Protein AF-A0A930RE74-F1 (afdb_monomer_lite)

Secondary structure (DSSP, 8-state):
-----------HHHHHHHHHHHHHTT-S-HHHHHHHHHHHHHHTTSS-TTSSHHHHHHHHHHHHHHHHHHHHHHHHHHHHHHHHHHHHHHHHHHHHHHH-

Organism: Streptococcus intermedius (NCBI:txid1338)

Sequence (100 aa):
MTKEIKIRNIPDDMFEQLRDISKKYNYPSFNEFMLSQVQNIVMNDGLNLYNNQFAETLSVIKEQQSQILELMLKNEISLSALNIKQDIVNDLTTNWLHFM

Foldseek 3Di:
DDDDDDDPPQPPVNVVVLVVVCVVVPPPDSVVSVVVVVVVCVQQVHPDPCRGPVVVVVVVVVVVVVVVVVVVVVVVVVVVVVVVVVVVVVVVVVVVVVVD

pLDDT: mean 87.96, std 10.66, range [51.0, 97.19]

Structure (mmCIF, N/CA/C/O backbone):
data_AF-A0A930RE74-F1
#
_entry.id   AF-A0A930RE74-F1
#
loop_
_atom_site.group_PDB
_atom_site.id
_atom_site.type_symbol
_atom_site.label_atom_id
_atom_site.label_alt_id
_atom_site.label_comp_id
_atom_site.label_asym_id
_atom_site.label_entity_id
_atom_site.label_seq_id
_atom_site.pdbx_PDB_ins_code
_atom_site.Cartn_x
_atom_site.Cartn_y
_atom_site.Cartn_z
_atom_site.occupancy
_atom_site.B_iso_or_equiv
_atom_site.auth_seq_id
_atom_site.auth_comp_id
_atom_site.auth_asym_id
_atom_site.auth_atom_id
_atom_site.pdbx_PDB_model_num
ATOM 1 N N . MET A 1 1 ? -27.200 12.879 7.768 1.00 61.94 1 MET A N 1
ATOM 2 C CA . MET A 1 1 ? -27.691 11.762 8.604 1.00 61.94 1 MET A CA 1
ATOM 3 C C . MET A 1 1 ? -26.491 11.001 9.124 1.00 61.94 1 MET A C 1
ATOM 5 O O . MET A 1 1 ? -25.668 10.594 8.314 1.00 61.94 1 MET A O 1
ATOM 9 N N . THR A 1 2 ? -26.388 10.828 10.436 1.00 81.62 2 THR A N 1
ATOM 10 C CA . THR A 1 2 ? -25.375 9.959 11.047 1.00 81.62 2 THR A CA 1
ATOM 11 C C . THR A 1 2 ? -25.853 8.512 10.941 1.00 81.62 2 THR A C 1
ATOM 13 O O . THR A 1 2 ? -27.035 8.245 11.155 1.00 81.62 2 THR A O 1
ATOM 16 N N . LYS A 1 3 ? -24.966 7.591 10.553 1.00 89.06 3 LYS A N 1
ATOM 17 C CA . LYS A 1 3 ? -25.240 6.148 10.524 1.00 89.06 3 LYS A CA 1
ATOM 18 C C . LYS A 1 3 ? -24.385 5.478 11.592 1.00 89.06 3 LYS A C 1
ATOM 20 O O . LYS A 1 3 ? -23.211 5.808 11.715 1.00 89.06 3 LYS A O 1
ATOM 25 N N . GLU A 1 4 ? -24.968 4.544 12.330 1.00 91.94 4 GLU A N 1
ATOM 26 C CA . GLU A 1 4 ? -24.296 3.828 13.414 1.00 91.94 4 GLU A CA 1
ATOM 27 C C . GLU A 1 4 ? -24.249 2.331 13.117 1.00 91.94 4 GLU A C 1
ATOM 29 O O . GLU A 1 4 ? -25.202 1.756 12.588 1.00 91.94 4 GLU A O 1
ATOM 34 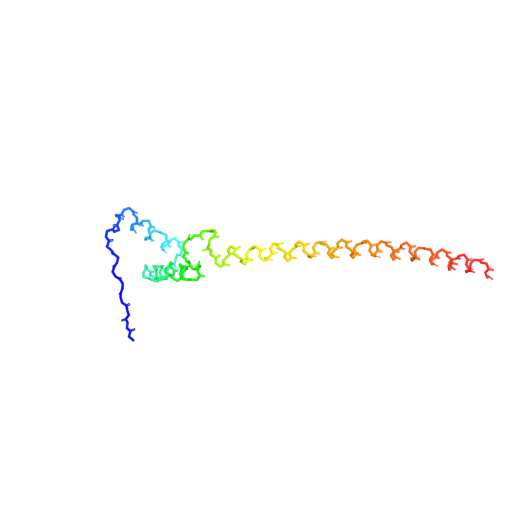N N . ILE A 1 5 ? -23.132 1.697 13.474 1.00 88.62 5 ILE A N 1
ATOM 35 C CA . ILE A 1 5 ? -22.929 0.254 13.350 1.00 88.62 5 ILE A CA 1
ATOM 36 C C . ILE A 1 5 ? -22.520 -0.273 14.722 1.00 88.62 5 ILE A C 1
ATOM 38 O O . ILE A 1 5 ? -21.547 0.193 15.310 1.00 88.62 5 ILE A O 1
ATOM 42 N N . LYS A 1 6 ? -23.256 -1.267 15.230 1.00 92.69 6 LYS A N 1
ATOM 43 C CA . LYS A 1 6 ? -22.923 -1.963 16.477 1.00 92.69 6 LYS A CA 1
ATOM 44 C C . LYS A 1 6 ? -22.369 -3.346 16.162 1.00 92.69 6 LYS A C 1
ATOM 46 O O . LYS A 1 6 ? -23.106 -4.207 15.688 1.00 92.69 6 LYS A O 1
ATOM 51 N N . ILE A 1 7 ? -21.102 -3.569 16.493 1.00 90.75 7 ILE A N 1
ATOM 52 C CA . ILE A 1 7 ? -20.452 -4.880 16.400 1.00 90.75 7 ILE A CA 1
ATOM 53 C C . ILE A 1 7 ? -20.582 -5.568 17.766 1.00 90.75 7 ILE A C 1
ATOM 55 O O . ILE A 1 7 ? -20.334 -4.952 18.802 1.00 90.75 7 ILE A O 1
ATOM 59 N N . ARG A 1 8 ? -21.045 -6.822 17.786 1.00 94.19 8 ARG A N 1
ATOM 60 C CA . ARG A 1 8 ? -21.241 -7.625 19.008 1.00 94.19 8 ARG A CA 1
ATOM 61 C C . ARG A 1 8 ? -20.350 -8.861 18.963 1.00 94.19 8 ARG A C 1
ATOM 63 O O . ARG A 1 8 ? -19.917 -9.250 17.884 1.00 94.19 8 ARG A O 1
ATOM 70 N N . ASN A 1 9 ? -20.146 -9.487 20.121 1.00 95.12 9 ASN A N 1
ATOM 71 C CA . ASN A 1 9 ? -19.351 -10.711 20.272 1.00 95.12 9 ASN A CA 1
ATOM 72 C C . ASN A 1 9 ? -17.887 -10.539 19.831 1.00 95.12 9 ASN A C 1
ATOM 74 O O . ASN A 1 9 ? -17.301 -11.448 19.257 1.00 95.12 9 ASN A O 1
ATOM 78 N N . ILE A 1 10 ? -17.316 -9.359 20.078 1.00 93.25 10 ILE A N 1
ATOM 79 C CA . ILE A 1 10 ? -15.880 -9.113 19.934 1.00 93.25 10 ILE A CA 1
ATOM 80 C C . ILE A 1 10 ? -15.207 -9.769 21.146 1.00 93.25 10 ILE A C 1
ATOM 82 O O . ILE A 1 10 ? -15.561 -9.391 22.263 1.00 93.25 10 ILE A O 1
ATOM 86 N N . PRO A 1 11 ? -14.292 -10.735 20.963 1.00 97.19 11 PRO A N 1
ATOM 87 C CA . PRO A 1 11 ? -13.491 -11.259 22.065 1.00 97.19 11 PRO A CA 1
ATOM 88 C C . PRO A 1 11 ? -12.687 -10.143 22.745 1.00 97.19 11 PRO A C 1
ATOM 90 O O . PRO A 1 11 ? -12.185 -9.245 22.066 1.00 97.19 11 PRO A O 1
ATOM 93 N N . ASP A 1 12 ? -12.569 -10.185 24.073 1.00 94.94 12 ASP A N 1
ATOM 94 C CA . ASP A 1 12 ? -11.919 -9.117 24.848 1.00 94.94 12 ASP A CA 1
ATOM 95 C C . ASP A 1 12 ? -10.455 -8.915 24.428 1.00 94.94 12 ASP A C 1
ATOM 97 O O . ASP A 1 12 ? -9.994 -7.786 24.258 1.00 94.94 12 ASP A O 1
ATOM 101 N N . ASP A 1 13 ? -9.740 -10.009 24.167 1.00 96.81 13 ASP A N 1
ATOM 102 C CA . ASP A 1 13 ? -8.364 -9.994 23.671 1.00 96.81 13 ASP A CA 1
ATOM 103 C C . ASP A 1 13 ? -8.252 -9.311 22.301 1.00 96.81 13 ASP A C 1
ATOM 105 O O . ASP A 1 13 ? -7.319 -8.542 22.062 1.00 96.81 13 ASP A O 1
ATOM 109 N N . MET A 1 14 ? -9.222 -9.538 21.413 1.00 96.12 14 MET A N 1
ATOM 110 C CA . MET A 1 14 ? -9.280 -8.873 20.113 1.00 96.12 14 MET A CA 1
ATOM 111 C C . MET A 1 14 ? -9.567 -7.374 20.266 1.00 96.12 14 MET A C 1
ATOM 113 O O . MET A 1 14 ? -8.980 -6.559 19.553 1.00 96.12 14 MET A O 1
ATOM 117 N N . PHE A 1 15 ? -10.451 -6.989 21.190 1.00 95.44 15 PHE A N 1
ATOM 118 C CA . PHE A 1 15 ? -10.760 -5.581 21.438 1.00 95.44 15 PHE A CA 1
ATOM 119 C C . PHE A 1 15 ? -9.540 -4.806 21.952 1.00 95.44 15 PHE A C 1
ATOM 121 O O . PHE A 1 15 ? -9.249 -3.714 21.450 1.00 95.44 15 PHE A O 1
ATOM 128 N N . GLU A 1 16 ? -8.803 -5.379 22.905 1.00 96.31 16 GLU A N 1
ATOM 129 C CA . GLU A 1 16 ? -7.582 -4.766 23.434 1.00 96.31 16 GLU A CA 1
ATOM 130 C C . GLU A 1 16 ? -6.497 -4.658 22.358 1.00 96.31 16 GLU A C 1
ATOM 132 O O . GLU A 1 16 ? -5.918 -3.585 22.180 1.00 96.31 16 GLU A O 1
ATOM 137 N N . GLN A 1 17 ? -6.305 -5.699 21.539 1.00 95.88 17 GLN A N 1
ATOM 138 C CA . GLN A 1 17 ? -5.384 -5.632 20.398 1.00 95.88 17 GLN A CA 1
ATOM 139 C C . GLN A 1 17 ? -5.749 -4.504 19.424 1.00 95.88 17 GLN A C 1
ATOM 141 O O . GLN A 1 17 ? -4.878 -3.736 19.012 1.00 95.88 17 GLN A O 1
ATOM 146 N N . LEU A 1 18 ? -7.031 -4.348 19.079 1.00 94.81 18 LEU A N 1
ATOM 147 C CA . LEU A 1 18 ? -7.487 -3.251 18.219 1.00 94.81 18 LEU A CA 1
ATOM 148 C C . LEU A 1 18 ? -7.174 -1.882 18.845 1.00 94.81 18 LEU A C 1
ATOM 150 O O . LEU A 1 18 ? -6.741 -0.963 18.143 1.00 94.81 18 LEU A O 1
ATOM 154 N N . ARG A 1 19 ? -7.364 -1.729 20.162 1.00 95.12 19 ARG A N 1
ATOM 155 C CA . ARG A 1 19 ? -7.028 -0.487 20.875 1.00 95.12 19 ARG A CA 1
ATOM 156 C C . ARG A 1 19 ? -5.533 -0.205 20.888 1.00 95.12 19 ARG A C 1
ATOM 158 O O . ARG A 1 19 ? -5.137 0.944 20.682 1.00 95.12 19 ARG A O 1
ATOM 165 N N . ASP A 1 20 ? -4.712 -1.219 21.112 1.00 96.31 20 ASP A N 1
ATOM 166 C CA . ASP A 1 20 ? -3.260 -1.068 21.138 1.00 96.31 20 ASP A CA 1
ATOM 167 C C . ASP A 1 20 ? -2.711 -0.700 19.763 1.00 96.31 20 ASP A C 1
ATOM 169 O O . ASP A 1 20 ? -1.871 0.194 19.652 1.00 96.31 20 ASP A O 1
ATOM 173 N N . ILE A 1 21 ? -3.250 -1.298 18.699 1.00 93.94 21 ILE A N 1
ATOM 174 C CA . ILE A 1 21 ? -2.931 -0.926 17.317 1.00 93.94 21 ILE A CA 1
ATOM 175 C C . ILE A 1 21 ? -3.325 0.533 17.051 1.00 93.94 21 ILE A C 1
ATOM 177 O O . ILE A 1 21 ? -2.508 1.303 16.544 1.00 93.94 21 ILE A O 1
ATOM 181 N N . SER A 1 22 ? -4.537 0.945 17.437 1.00 96.31 22 SER A N 1
ATOM 182 C CA . SER A 1 22 ? -5.001 2.331 17.277 1.00 96.31 22 SER A CA 1
ATOM 183 C C . SER A 1 22 ? -4.043 3.342 17.922 1.00 96.31 22 SER A C 1
ATOM 185 O O . SER A 1 22 ? -3.668 4.326 17.278 1.00 96.31 22 SER A O 1
ATOM 187 N N . LYS A 1 23 ? -3.578 3.067 19.149 1.00 95.19 23 LYS A N 1
ATOM 188 C CA . LYS A 1 23 ? -2.581 3.899 19.846 1.00 95.19 23 LYS A CA 1
ATOM 189 C C . LYS A 1 23 ? -1.213 3.850 19.171 1.00 95.19 23 LYS A C 1
ATOM 191 O O . LYS A 1 23 ? -0.590 4.891 18.991 1.00 95.19 23 LYS A O 1
ATOM 196 N N . LYS A 1 24 ? -0.748 2.660 18.777 1.00 95.50 24 LYS A N 1
ATOM 197 C CA . LYS A 1 24 ? 0.558 2.452 18.130 1.00 95.50 24 LYS A CA 1
ATOM 198 C C . LYS A 1 24 ? 0.705 3.279 16.854 1.00 95.50 24 LYS A C 1
ATOM 200 O O . LYS A 1 24 ? 1.773 3.828 16.607 1.00 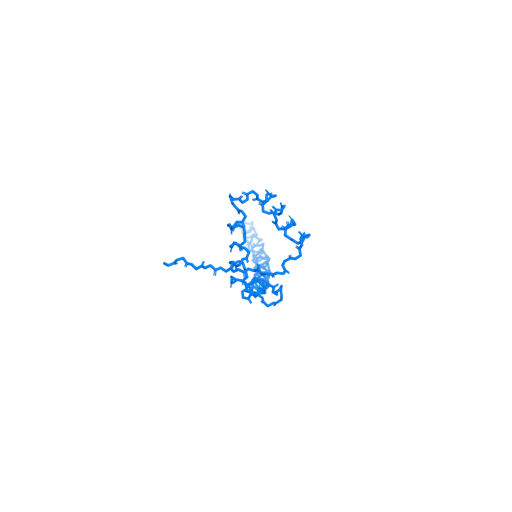95.50 24 LYS A O 1
ATOM 205 N N . TYR A 1 25 ? -0.360 3.373 16.060 1.00 93.38 25 TYR A N 1
ATOM 206 C CA . TYR A 1 25 ? -0.396 4.184 14.839 1.00 93.38 25 TYR A CA 1
ATOM 207 C C . TYR A 1 25 ? -0.893 5.618 15.070 1.00 93.38 25 TYR A C 1
ATOM 209 O O . TYR A 1 25 ? -1.110 6.352 14.110 1.00 93.38 25 TYR A O 1
ATOM 217 N N . ASN A 1 26 ? -1.038 6.025 16.335 1.00 93.56 26 ASN A N 1
ATOM 218 C CA . ASN A 1 26 ? -1.343 7.386 16.760 1.00 93.56 26 ASN A CA 1
ATOM 219 C C . ASN A 1 26 ? -2.619 7.967 16.124 1.00 93.56 26 ASN A C 1
ATOM 221 O O . ASN A 1 26 ? -2.662 9.138 15.741 1.00 93.56 26 ASN A O 1
ATOM 225 N N . TYR A 1 27 ? -3.659 7.135 15.998 1.00 94.94 27 TYR A N 1
ATOM 226 C CA . TYR A 1 27 ? -4.959 7.590 15.512 1.00 94.94 27 TYR A CA 1
ATOM 227 C C . TYR A 1 27 ? -5.587 8.588 16.498 1.00 94.94 27 TYR A C 1
ATOM 229 O O . TYR A 1 27 ? -5.470 8.388 17.710 1.00 94.94 27 TYR A O 1
ATOM 237 N N . PRO A 1 28 ? -6.307 9.623 16.019 1.00 94.00 28 PRO A N 1
ATOM 238 C CA . PRO A 1 28 ? -6.885 10.627 16.913 1.00 94.00 28 PRO A CA 1
ATOM 239 C C . PRO A 1 28 ? -8.001 10.054 17.799 1.00 94.00 28 PRO A C 1
ATOM 241 O O . PRO A 1 28 ? -8.229 10.532 18.911 1.00 94.00 28 PRO A O 1
ATOM 244 N N . SER A 1 29 ? -8.664 8.983 17.356 1.00 95.94 29 SER A N 1
ATOM 245 C CA . SER A 1 29 ? -9.611 8.222 18.164 1.00 95.94 29 SER A CA 1
ATOM 246 C C . SER A 1 29 ? -9.689 6.752 17.746 1.00 95.94 29 SER A C 1
ATOM 248 O O . SER A 1 29 ? -9.421 6.384 16.601 1.00 95.94 29 SER A O 1
ATOM 250 N N . PHE A 1 30 ? -10.146 5.898 18.669 1.00 94.31 30 PHE A N 1
ATOM 251 C CA . PHE A 1 30 ? -10.444 4.498 18.351 1.00 94.31 30 PHE A CA 1
ATOM 252 C C . PHE A 1 30 ? -11.528 4.378 17.268 1.00 94.31 30 PHE A C 1
ATOM 254 O O . PHE A 1 30 ? -11.468 3.489 16.426 1.00 94.31 30 PHE A O 1
ATOM 261 N N . ASN A 1 31 ? -12.497 5.298 17.249 1.00 94.00 31 ASN A N 1
ATOM 262 C CA . ASN A 1 31 ? -13.550 5.308 16.238 1.00 94.00 31 ASN A CA 1
ATOM 263 C C . ASN A 1 31 ? -13.002 5.602 14.835 1.00 94.00 31 ASN A C 1
ATOM 265 O O . ASN A 1 31 ? -13.358 4.906 13.890 1.00 94.00 31 ASN A O 1
ATOM 269 N N . GLU A 1 32 ? -12.109 6.583 14.688 1.00 93.75 32 GLU A N 1
ATOM 270 C CA . GLU A 1 32 ? -11.459 6.855 13.396 1.00 93.75 32 GLU A CA 1
ATOM 271 C C . GLU A 1 32 ? -10.590 5.692 12.931 1.00 93.75 32 GLU A C 1
ATOM 273 O O . GLU A 1 32 ? -10.581 5.382 11.743 1.00 93.75 32 GLU A O 1
ATOM 278 N N . PHE A 1 33 ? -9.912 5.010 13.857 1.00 95.12 33 PHE A N 1
ATOM 279 C CA . PHE A 1 33 ? -9.208 3.775 13.531 1.00 95.12 33 PHE A CA 1
ATOM 280 C C . PHE A 1 33 ? -10.169 2.708 12.985 1.00 95.12 33 PHE A C 1
ATOM 282 O O . PHE A 1 33 ? -9.929 2.154 11.916 1.00 95.12 33 PHE A O 1
ATOM 289 N N . MET A 1 34 ? -11.290 2.446 13.662 1.00 94.31 34 MET A N 1
ATOM 290 C CA . MET A 1 34 ? -12.265 1.456 13.186 1.00 94.31 34 MET A CA 1
ATOM 291 C C . MET A 1 34 ? -12.876 1.851 11.835 1.00 94.31 34 MET A C 1
ATOM 293 O O . MET A 1 34 ? -13.049 0.994 10.967 1.00 94.31 34 MET A O 1
ATOM 297 N N . LEU A 1 35 ? -13.153 3.141 11.623 1.00 93.12 35 LEU A N 1
ATOM 298 C CA . LEU A 1 35 ? -13.629 3.656 10.339 1.00 93.12 35 LEU A CA 1
ATOM 299 C C . LEU A 1 35 ? -12.595 3.465 9.226 1.00 93.12 35 LEU A C 1
ATOM 301 O O . LEU A 1 35 ? -12.979 3.055 8.131 1.00 93.12 35 LEU A O 1
ATOM 305 N N . SER A 1 36 ? -11.305 3.689 9.497 1.00 91.56 36 SER A N 1
ATOM 306 C CA . SER A 1 36 ? -10.253 3.462 8.500 1.00 91.56 36 SER A CA 1
ATOM 307 C C . SER A 1 36 ? -10.146 1.988 8.118 1.00 91.56 36 SER A C 1
ATOM 309 O O . SER A 1 36 ? -9.979 1.672 6.942 1.00 91.56 36 SER A O 1
ATOM 311 N N . GLN A 1 37 ? -10.340 1.068 9.070 1.00 89.75 37 GLN A N 1
ATOM 312 C CA . GLN A 1 37 ? -10.363 -0.364 8.764 1.00 89.75 37 GLN A CA 1
ATOM 313 C C . GLN A 1 37 ? -11.558 -0.735 7.875 1.00 89.75 37 GLN A C 1
ATOM 315 O O . GLN A 1 37 ? -11.387 -1.443 6.887 1.00 89.75 37 GLN A O 1
ATOM 320 N N . VAL A 1 38 ? -12.757 -0.218 8.162 1.00 90.00 38 VAL A N 1
ATOM 321 C CA . VAL A 1 38 ? -13.940 -0.429 7.306 1.00 90.00 38 VAL A CA 1
ATOM 322 C C . VAL A 1 38 ? -13.729 0.172 5.915 1.00 90.00 38 VAL A C 1
ATOM 324 O O . VAL A 1 38 ? -14.062 -0.463 4.916 1.00 90.00 38 VAL A O 1
ATOM 327 N N . GLN A 1 39 ? -13.139 1.364 5.829 1.00 88.06 39 GLN A N 1
ATOM 328 C CA . GLN A 1 39 ? -12.821 2.000 4.553 1.00 88.06 39 GLN A CA 1
ATOM 329 C C . GLN A 1 39 ? -11.817 1.173 3.748 1.00 88.06 39 GLN A C 1
ATOM 331 O O . GLN A 1 39 ? -12.020 0.986 2.552 1.00 88.06 39 GLN A O 1
ATOM 336 N N . ASN A 1 40 ? -10.792 0.620 4.402 1.00 84.06 40 ASN A N 1
ATOM 337 C CA . ASN A 1 40 ? -9.840 -0.282 3.763 1.00 84.06 40 ASN A CA 1
ATOM 338 C C . ASN A 1 40 ? -10.536 -1.523 3.199 1.00 84.06 40 ASN A C 1
ATOM 340 O O . ASN A 1 40 ? -10.207 -1.935 2.094 1.00 84.06 40 ASN A O 1
ATOM 344 N N . ILE A 1 41 ? -11.510 -2.099 3.907 1.00 84.19 41 ILE A N 1
ATOM 345 C CA . ILE A 1 41 ? -12.285 -3.239 3.394 1.00 84.19 41 ILE A CA 1
ATOM 346 C C . ILE A 1 41 ? -13.047 -2.843 2.126 1.00 84.19 41 ILE A C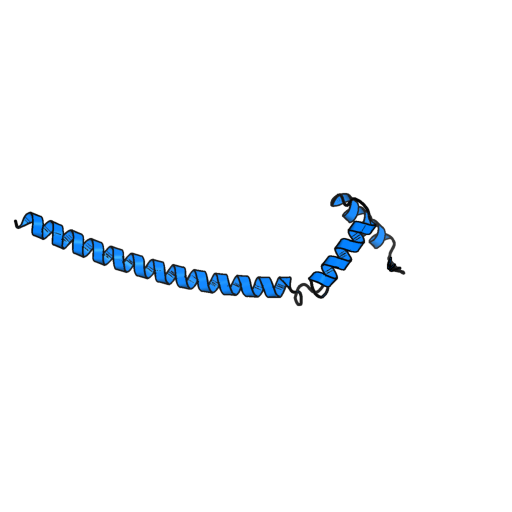 1
ATOM 348 O O . ILE A 1 41 ? -13.009 -3.574 1.144 1.00 84.19 41 ILE A O 1
ATOM 352 N N . VAL A 1 42 ? -13.708 -1.682 2.126 1.00 83.25 42 VAL A N 1
ATOM 353 C CA . VAL A 1 42 ? -14.471 -1.198 0.962 1.00 83.25 42 VAL A CA 1
ATOM 354 C C . VAL A 1 42 ? -13.554 -0.889 -0.222 1.00 83.25 42 VAL A C 1
ATOM 356 O O . VAL A 1 42 ? -13.849 -1.298 -1.339 1.00 83.25 42 VAL A O 1
ATOM 359 N N . MET A 1 43 ? -12.437 -0.194 0.010 1.00 78.31 43 MET A N 1
ATOM 360 C CA . MET A 1 43 ? -11.465 0.150 -1.037 1.00 78.31 43 MET A CA 1
ATOM 361 C C . MET A 1 43 ? -10.803 -1.081 -1.654 1.00 78.31 43 MET A C 1
ATOM 363 O O . MET A 1 43 ? -10.406 -1.046 -2.811 1.00 78.31 43 MET A O 1
ATOM 367 N N . ASN A 1 44 ? -10.678 -2.159 -0.887 1.00 73.12 44 ASN A N 1
ATOM 368 C CA . ASN A 1 44 ? -10.068 -3.398 -1.346 1.00 73.12 44 ASN A CA 1
ATOM 369 C C . ASN A 1 44 ? -11.097 -4.432 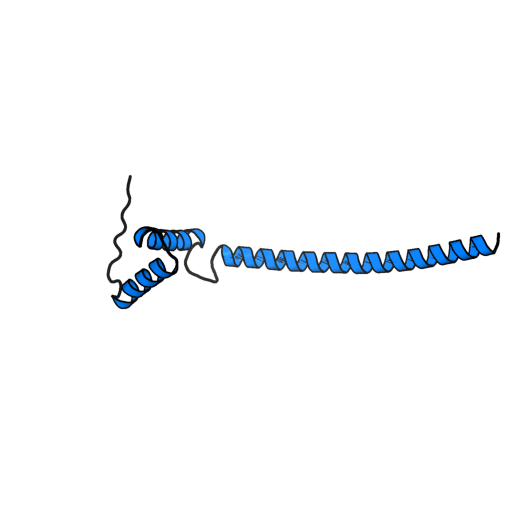-1.829 1.00 73.12 44 ASN A C 1
ATOM 371 O O . ASN A 1 44 ? -10.706 -5.560 -2.094 1.00 73.12 44 ASN A O 1
ATOM 375 N N . ASP A 1 45 ? -12.385 -4.085 -1.938 1.00 70.38 45 ASP A N 1
ATOM 376 C CA . ASP A 1 45 ? -13.472 -5.030 -2.258 1.00 70.38 45 ASP A CA 1
ATOM 377 C C . ASP A 1 45 ? -13.447 -6.305 -1.375 1.00 70.38 45 ASP A C 1
ATOM 379 O O . ASP A 1 45 ? -13.744 -7.421 -1.801 1.00 70.38 45 ASP A O 1
ATOM 383 N N . GLY A 1 46 ? -13.047 -6.144 -0.106 1.00 69.38 46 GLY A N 1
ATOM 384 C CA . GLY A 1 46 ? -12.870 -7.222 0.866 1.00 69.38 46 GLY A CA 1
ATOM 385 C C . GLY A 1 46 ? -11.503 -7.238 1.564 1.00 69.38 46 GLY A C 1
ATOM 386 O O . GLY A 1 46 ? -10.656 -6.368 1.390 1.00 69.38 46 GLY A O 1
ATOM 387 N N . LEU A 1 47 ? -11.293 -8.258 2.405 1.00 65.06 47 LEU A N 1
ATOM 388 C CA . LEU A 1 47 ? -10.029 -8.519 3.124 1.00 65.06 47 LEU A CA 1
ATOM 389 C C . LEU A 1 47 ? -9.137 -9.551 2.417 1.00 65.06 47 LEU A C 1
ATOM 391 O O . LEU A 1 47 ? -8.113 -9.967 2.958 1.00 65.06 47 LEU A O 1
ATOM 395 N N . ASN A 1 48 ? -9.541 -10.028 1.240 1.00 61.25 48 ASN A N 1
ATOM 396 C CA . ASN A 1 48 ? -8.834 -11.105 0.568 1.00 61.25 48 ASN A CA 1
ATOM 397 C C . ASN A 1 48 ? -7.602 -10.550 -0.159 1.00 61.25 48 ASN A C 1
ATOM 399 O O . ASN A 1 48 ? -7.731 -9.814 -1.130 1.00 61.25 48 ASN A O 1
ATOM 403 N N . LEU A 1 49 ? -6.410 -10.951 0.294 1.00 54.03 49 LEU A N 1
ATOM 404 C CA . LEU A 1 49 ? -5.117 -10.613 -0.317 1.00 54.03 49 LEU A CA 1
ATOM 405 C C . LEU A 1 49 ? -5.024 -10.974 -1.808 1.00 54.03 49 LEU A C 1
ATOM 407 O O . LEU A 1 49 ? -4.201 -10.401 -2.513 1.00 54.03 49 LEU A O 1
ATOM 411 N N . TYR A 1 50 ? -5.836 -11.926 -2.272 1.00 51.00 50 TYR A N 1
ATOM 412 C CA . TYR A 1 50 ? -5.819 -12.423 -3.648 1.00 51.00 50 TYR A CA 1
ATOM 413 C C . TYR A 1 50 ? -6.947 -11.857 -4.516 1.00 51.00 50 TYR A C 1
ATOM 415 O O . TYR A 1 50 ? -6.811 -11.834 -5.734 1.00 51.00 50 TYR A O 1
ATOM 423 N N . ASN A 1 51 ? -8.022 -11.364 -3.897 1.00 52.28 51 ASN A N 1
ATOM 424 C CA . ASN A 1 51 ? -9.160 -10.752 -4.581 1.00 52.28 51 ASN A CA 1
ATOM 425 C C . ASN A 1 51 ? -9.362 -9.340 -4.033 1.00 52.28 51 ASN A C 1
ATOM 427 O O . ASN A 1 51 ? -10.372 -9.063 -3.392 1.00 52.28 51 ASN A O 1
ATOM 431 N N . ASN A 1 52 ? -8.371 -8.475 -4.231 1.00 65.06 52 ASN A N 1
ATOM 432 C CA . ASN A 1 52 ? -8.533 -7.051 -3.998 1.00 65.06 52 ASN A CA 1
ATOM 433 C C . ASN A 1 52 ? -7.946 -6.238 -5.153 1.00 65.06 52 ASN A C 1
ATOM 435 O O . ASN A 1 52 ? -7.055 -6.693 -5.876 1.00 65.06 52 ASN A O 1
ATOM 439 N N . GLN A 1 53 ? -8.445 -5.010 -5.305 1.00 67.12 53 GLN A N 1
ATOM 440 C CA . GLN A 1 53 ? -8.002 -4.059 -6.329 1.00 67.12 53 GLN A CA 1
ATOM 441 C C . GLN A 1 53 ? -6.479 -3.828 -6.294 1.00 67.12 53 GLN A C 1
ATOM 443 O O . GLN A 1 53 ? -5.854 -3.546 -7.317 1.00 67.12 53 GLN A O 1
ATOM 448 N N . PHE A 1 54 ? -5.856 -3.983 -5.124 1.00 75.19 54 PHE A N 1
ATOM 449 C CA . PHE A 1 54 ? -4.410 -3.886 -4.964 1.00 75.19 54 PHE A CA 1
ATOM 450 C C . PHE A 1 54 ? -3.656 -5.026 -5.667 1.00 75.19 54 PHE A C 1
ATOM 452 O O . PHE A 1 54 ? -2.687 -4.753 -6.373 1.00 75.19 54 PHE A O 1
ATOM 459 N N . ALA A 1 55 ? -4.102 -6.278 -5.536 1.00 73.56 55 ALA A N 1
ATOM 460 C CA . ALA A 1 55 ? -3.509 -7.433 -6.211 1.00 73.56 55 ALA A CA 1
ATOM 461 C C . ALA A 1 55 ? -3.642 -7.333 -7.740 1.00 73.56 55 ALA A C 1
ATOM 463 O O . ALA A 1 55 ? -2.684 -7.618 -8.461 1.00 73.56 55 ALA A O 1
ATOM 464 N N . GLU A 1 56 ? -4.791 -6.858 -8.229 1.00 77.88 56 GLU A N 1
ATOM 465 C CA . GLU A 1 56 ? -5.008 -6.572 -9.652 1.00 77.88 56 GLU A CA 1
ATOM 466 C C . GLU A 1 56 ? -4.050 -5.478 -10.147 1.00 77.88 56 GLU A C 1
ATOM 468 O O . GLU A 1 56 ? -3.328 -5.671 -11.126 1.00 77.88 56 GLU A O 1
ATOM 473 N N . THR A 1 57 ? -3.948 -4.371 -9.406 1.00 84.50 57 THR A N 1
ATOM 474 C CA . THR A 1 57 ? -3.019 -3.274 -9.721 1.00 84.50 57 THR A CA 1
ATOM 475 C C . THR A 1 57 ? -1.565 -3.757 -9.744 1.00 84.50 57 THR A C 1
ATOM 477 O O . THR A 1 57 ? -0.808 -3.410 -10.649 1.00 84.50 57 THR A O 1
ATOM 480 N N . LEU A 1 58 ? -1.166 -4.601 -8.789 1.00 85.62 58 LEU A N 1
ATOM 481 C CA . LEU A 1 58 ? 0.164 -5.215 -8.742 1.00 85.62 58 LEU A CA 1
ATOM 482 C C . LEU A 1 58 ? 0.441 -6.104 -9.957 1.00 85.62 58 LEU A C 1
ATOM 484 O O . LEU A 1 58 ? 1.553 -6.082 -10.487 1.00 85.62 58 LEU A O 1
ATOM 488 N N . SER A 1 59 ? -0.554 -6.875 -10.398 1.00 87.31 59 SER A N 1
ATOM 489 C CA . SER A 1 59 ? -0.442 -7.716 -11.590 1.00 87.31 59 SER A CA 1
ATOM 490 C C . SER A 1 59 ? -0.186 -6.866 -12.837 1.00 87.31 59 SER A C 1
ATOM 492 O O . SER A 1 59 ? 0.782 -7.118 -13.559 1.00 87.31 59 SER A O 1
ATOM 494 N N . VAL A 1 60 ? -0.959 -5.789 -13.013 1.00 93.38 60 VAL A N 1
ATOM 495 C CA . VAL A 1 60 ? -0.795 -4.835 -14.122 1.00 93.38 60 VAL A CA 1
ATOM 496 C C . VAL A 1 60 ? 0.578 -4.158 -14.085 1.00 93.38 60 VAL A C 1
ATOM 498 O O . VAL A 1 60 ? 1.256 -4.082 -15.110 1.00 93.38 60 VAL A O 1
ATOM 501 N N . ILE A 1 61 ? 1.037 -3.709 -12.911 1.00 94.44 61 ILE A N 1
ATOM 502 C CA . ILE A 1 61 ? 2.371 -3.103 -12.758 1.00 94.44 61 ILE A CA 1
ATOM 503 C C . ILE A 1 61 ? 3.464 -4.089 -13.186 1.00 94.44 61 ILE A C 1
ATOM 505 O O . ILE A 1 61 ? 4.403 -3.707 -13.886 1.00 94.44 61 ILE A O 1
ATOM 509 N N . LYS A 1 62 ? 3.349 -5.360 -12.790 1.00 93.31 62 LYS A N 1
ATOM 510 C CA . LYS A 1 62 ? 4.329 -6.393 -13.147 1.00 93.31 62 LYS A CA 1
ATOM 511 C C . LYS A 1 62 ? 4.369 -6.643 -14.657 1.00 93.31 62 LYS A C 1
ATOM 513 O O . LYS A 1 62 ? 5.451 -6.820 -15.217 1.00 93.31 62 LYS A O 1
ATOM 518 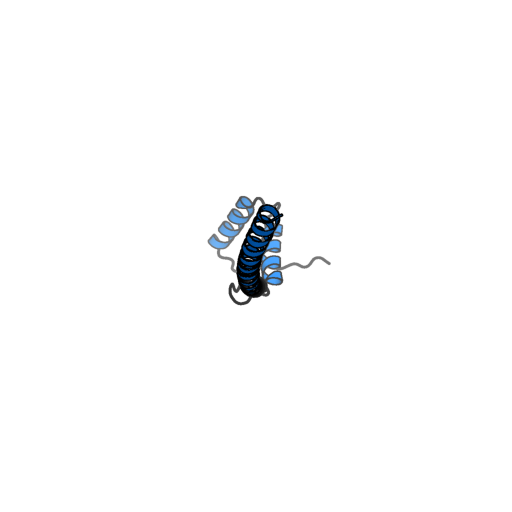N N . GLU A 1 63 ? 3.218 -6.631 -15.321 1.00 95.81 63 GLU A N 1
ATOM 519 C CA . GLU A 1 63 ? 3.139 -6.761 -16.778 1.00 95.81 63 GLU A CA 1
ATOM 520 C C . GLU A 1 63 ? 3.809 -5.574 -17.487 1.00 95.81 63 GLU A C 1
ATOM 522 O O . GLU A 1 63 ? 4.661 -5.767 -18.357 1.00 95.81 63 GLU A O 1
ATOM 527 N N . GLN A 1 64 ? 3.510 -4.346 -17.053 1.00 96.56 64 GLN A N 1
ATOM 528 C CA . GLN A 1 64 ? 4.137 -3.133 -17.588 1.00 96.56 64 GLN A CA 1
ATOM 529 C C . GLN A 1 64 ? 5.660 -3.137 -17.398 1.00 96.56 64 GLN A C 1
ATOM 531 O O . GLN A 1 64 ? 6.399 -2.776 -18.313 1.00 96.56 64 GLN A O 1
ATOM 536 N N . GLN A 1 65 ? 6.152 -3.593 -16.241 1.00 95.06 65 GLN A N 1
ATOM 537 C CA . GLN A 1 65 ? 7.591 -3.738 -15.998 1.00 95.06 65 GLN A CA 1
ATOM 538 C C . GLN A 1 65 ? 8.249 -4.714 -16.980 1.00 95.06 65 GLN A C 1
ATOM 540 O O . GLN A 1 65 ? 9.329 -4.421 -17.492 1.00 95.06 65 GLN A O 1
ATOM 545 N N . SER A 1 66 ? 7.597 -5.839 -17.289 1.00 95.62 66 SER A N 1
ATOM 546 C CA . SER A 1 66 ? 8.103 -6.797 -18.280 1.00 95.62 66 SER A CA 1
ATOM 547 C C . SER A 1 66 ? 8.232 -6.159 -19.666 1.00 95.62 66 SER A C 1
ATOM 549 O O . SER A 1 66 ? 9.262 -6.305 -20.323 1.00 95.62 66 SER A O 1
ATOM 551 N N . GLN A 1 67 ? 7.226 -5.391 -20.090 1.00 96.62 67 GLN A N 1
ATOM 552 C CA . GLN A 1 67 ? 7.244 -4.696 -21.382 1.00 96.62 67 GLN A CA 1
ATOM 553 C C . GLN A 1 67 ? 8.351 -3.633 -21.447 1.00 96.62 67 GLN A C 1
ATOM 555 O O . GLN A 1 67 ? 9.040 -3.512 -22.462 1.00 96.62 67 GLN A O 1
ATOM 560 N N . ILE A 1 68 ? 8.566 -2.886 -20.359 1.00 96.81 68 ILE A N 1
ATOM 561 C CA . ILE A 1 68 ? 9.655 -1.903 -20.265 1.00 96.81 68 ILE A CA 1
ATOM 562 C C . ILE A 1 68 ? 11.015 -2.590 -20.419 1.00 96.81 68 ILE A C 1
ATOM 564 O O . ILE A 1 68 ? 11.856 -2.099 -21.172 1.00 96.81 68 ILE A O 1
ATOM 568 N N . LEU A 1 69 ? 11.226 -3.735 -19.763 1.00 95.75 69 LEU A N 1
ATOM 569 C CA . LEU A 1 69 ? 12.479 -4.488 -19.871 1.00 95.75 69 LEU A CA 1
ATOM 570 C C . LEU A 1 69 ? 12.748 -4.960 -21.306 1.00 95.75 69 LEU A C 1
ATOM 572 O O . LEU A 1 69 ? 13.872 -4.831 -21.791 1.00 95.75 69 LEU A O 1
ATOM 576 N N . GLU A 1 70 ? 11.727 -5.439 -22.018 1.00 95.88 70 GLU A N 1
ATOM 577 C CA . GLU A 1 70 ? 11.873 -5.813 -23.430 1.00 95.88 70 GLU A CA 1
ATOM 578 C C . GLU A 1 70 ? 12.243 -4.622 -24.323 1.00 95.88 70 GLU A C 1
ATOM 580 O O . GLU A 1 70 ? 13.079 -4.747 -25.224 1.00 95.88 70 GLU A O 1
ATOM 585 N N . LEU A 1 71 ? 11.636 -3.456 -24.087 1.00 95.81 71 LEU A N 1
ATOM 586 C CA . LEU A 1 71 ? 11.956 -2.233 -24.826 1.00 95.81 71 LEU A CA 1
ATOM 587 C C . LEU A 1 71 ? 13.376 -1.741 -24.522 1.00 95.81 71 LEU A C 1
ATOM 589 O O . LEU A 1 71 ? 14.087 -1.334 -25.442 1.00 95.81 71 LEU A O 1
ATOM 593 N N . MET A 1 72 ? 13.814 -1.818 -23.262 1.00 93.69 72 MET A N 1
ATOM 594 C CA . MET A 1 72 ? 15.185 -1.481 -22.869 1.00 93.69 72 MET A CA 1
ATOM 595 C C . MET A 1 72 ? 16.205 -2.380 -23.569 1.00 93.69 72 MET A C 1
ATOM 597 O O . MET A 1 72 ? 17.165 -1.864 -24.137 1.00 93.69 72 MET A O 1
ATOM 601 N N . LEU A 1 73 ? 15.956 -3.691 -23.619 1.00 94.00 73 LEU A N 1
ATOM 602 C CA . LEU A 1 73 ? 16.830 -4.634 -24.317 1.00 94.00 73 LEU A CA 1
ATOM 603 C C . LEU A 1 73 ? 16.930 -4.318 -25.819 1.00 94.00 73 LEU A C 1
ATOM 605 O O . LEU A 1 73 ? 18.022 -4.299 -26.387 1.00 94.00 73 LEU A O 1
ATOM 609 N N . LYS A 1 74 ? 15.800 -4.024 -26.476 1.00 94.19 74 LY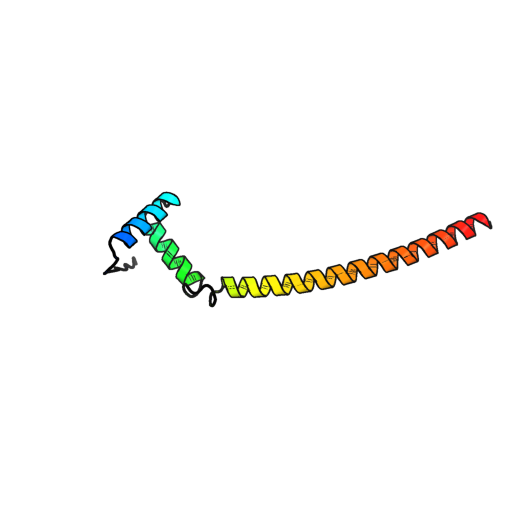S A N 1
ATOM 610 C CA . LYS A 1 74 ? 15.786 -3.623 -27.896 1.00 94.19 74 LYS A CA 1
ATOM 611 C C . LYS A 1 74 ? 16.569 -2.330 -28.135 1.00 94.19 74 LYS A C 1
ATOM 613 O O . LYS A 1 74 ? 17.287 -2.226 -29.134 1.00 94.19 74 LYS A O 1
ATOM 618 N N . ASN A 1 75 ? 16.449 -1.361 -27.230 1.00 94.69 75 ASN A N 1
ATOM 619 C CA . ASN A 1 75 ? 17.206 -0.115 -27.306 1.00 94.69 75 ASN A CA 1
ATOM 620 C C . ASN A 1 75 ? 18.706 -0.351 -27.129 1.00 94.69 75 ASN A C 1
ATOM 622 O O . ASN A 1 75 ? 19.489 0.219 -27.882 1.00 94.69 75 ASN A O 1
ATOM 626 N N . GLU A 1 76 ? 19.110 -1.213 -26.197 1.00 92.81 76 GLU A N 1
ATOM 627 C CA . GLU A 1 76 ? 20.519 -1.541 -25.973 1.00 92.81 76 GLU A CA 1
ATOM 628 C C . GLU A 1 76 ? 21.147 -2.194 -27.212 1.00 92.81 76 GLU A C 1
ATOM 630 O O . GLU A 1 76 ? 22.171 -1.720 -27.700 1.00 92.81 76 GLU A O 1
ATOM 635 N N . ILE A 1 77 ? 20.469 -3.179 -27.815 1.00 92.56 77 ILE A N 1
ATOM 636 C CA . ILE A 1 77 ? 20.898 -3.798 -29.084 1.00 92.56 77 ILE A CA 1
ATOM 637 C C . ILE A 1 77 ? 21.029 -2.747 -30.195 1.00 92.56 77 ILE A C 1
ATOM 639 O O . ILE A 1 77 ? 22.002 -2.746 -30.955 1.00 92.56 77 ILE A O 1
ATOM 643 N N . SER A 1 78 ? 20.056 -1.837 -30.294 1.00 91.75 78 SER A N 1
ATOM 644 C CA . SER A 1 78 ? 20.057 -0.780 -31.310 1.00 91.75 78 SER A CA 1
ATOM 645 C C . SER A 1 78 ? 21.216 0.200 -31.110 1.00 91.75 78 SER A C 1
ATOM 647 O O . SER A 1 78 ? 21.876 0.568 -32.080 1.00 91.75 78 SER A O 1
ATOM 649 N N . LEU A 1 79 ? 21.506 0.583 -29.864 1.00 92.31 79 LEU A N 1
ATOM 650 C CA . LEU A 1 79 ? 22.639 1.441 -29.516 1.00 92.31 79 LEU A CA 1
ATOM 651 C C . LEU A 1 79 ? 23.976 0.758 -29.809 1.00 92.31 79 LEU A C 1
ATOM 653 O O . LEU A 1 79 ? 24.846 1.380 -30.413 1.00 92.31 79 LEU A O 1
ATOM 657 N N . SER A 1 80 ? 24.133 -0.524 -29.472 1.00 90.56 80 SER A N 1
ATOM 658 C CA . SER A 1 80 ? 25.336 -1.282 -29.834 1.00 90.56 80 SER A CA 1
ATOM 659 C C . SER A 1 80 ? 25.544 -1.324 -31.350 1.00 90.56 80 SER A C 1
ATOM 661 O O . SER A 1 80 ? 26.655 -1.094 -31.825 1.00 90.56 80 SER A O 1
ATOM 663 N N . ALA A 1 81 ? 24.481 -1.550 -32.127 1.00 88.62 81 ALA A N 1
ATOM 664 C CA . ALA A 1 81 ? 24.560 -1.540 -33.586 1.00 88.62 81 ALA A CA 1
ATOM 665 C C . ALA A 1 81 ? 24.914 -0.153 -34.153 1.00 88.62 81 ALA A C 1
ATOM 667 O O . ALA A 1 81 ? 25.657 -0.059 -35.132 1.00 88.62 81 ALA A O 1
ATOM 668 N N . LEU A 1 82 ? 24.394 0.924 -33.556 1.00 90.00 82 LEU A N 1
ATOM 669 C CA . LEU A 1 82 ? 24.743 2.296 -33.932 1.00 90.00 82 LEU A CA 1
ATOM 670 C C . LEU A 1 82 ? 26.204 2.621 -33.612 1.00 90.00 82 LEU A C 1
ATOM 672 O O . LEU A 1 82 ? 26.879 3.184 -34.470 1.00 90.00 82 LEU A O 1
ATOM 676 N N . ASN A 1 83 ? 26.707 2.206 -32.448 1.00 89.38 83 ASN A N 1
ATOM 677 C CA . ASN A 1 83 ? 28.108 2.401 -32.070 1.00 89.38 83 ASN A CA 1
ATOM 678 C C . ASN A 1 83 ? 29.056 1.718 -33.066 1.00 89.38 83 ASN A C 1
ATOM 680 O O . ASN A 1 83 ? 29.966 2.364 -33.569 1.00 89.38 83 ASN A O 1
ATOM 684 N N . ILE A 1 84 ? 28.775 0.469 -33.461 1.00 88.38 84 ILE A N 1
ATOM 685 C CA . ILE A 1 84 ? 29.571 -0.239 -34.484 1.00 88.38 84 ILE A CA 1
ATOM 686 C C . ILE A 1 84 ? 29.590 0.539 -35.807 1.00 88.38 84 ILE A C 1
ATOM 688 O O . ILE A 1 84 ? 30.630 0.671 -36.451 1.00 88.38 84 ILE A O 1
ATOM 692 N N . LYS A 1 85 ? 28.438 1.068 -36.238 1.00 89.88 85 LYS A N 1
ATOM 693 C CA . LYS A 1 85 ? 28.374 1.889 -37.457 1.00 89.88 85 LYS A CA 1
ATOM 694 C C . LYS A 1 85 ? 29.184 3.175 -37.315 1.00 89.88 85 LYS A C 1
ATOM 696 O O . LYS A 1 85 ? 29.804 3.598 -38.286 1.00 89.88 85 LYS A O 1
ATOM 701 N N . GLN A 1 86 ? 29.169 3.789 -36.137 1.00 87.88 86 GLN A N 1
ATOM 702 C CA . GLN A 1 86 ? 29.924 5.004 -35.864 1.00 87.88 86 GLN A CA 1
ATOM 703 C C . GLN A 1 86 ? 31.435 4.753 -35.884 1.00 87.88 86 GLN A C 1
ATOM 705 O O . GLN A 1 86 ? 32.154 5.555 -36.475 1.00 87.88 86 GLN A O 1
ATOM 710 N N . ASP A 1 87 ? 31.899 3.623 -35.350 1.00 92.06 87 ASP A N 1
ATOM 711 C CA . ASP A 1 87 ? 33.308 3.216 -35.422 1.00 92.06 87 ASP A CA 1
ATOM 712 C C . ASP A 1 87 ? 33.763 3.056 -36.879 1.00 92.06 87 ASP A C 1
ATOM 714 O O . ASP A 1 87 ? 34.766 3.638 -37.286 1.00 92.06 87 ASP A O 1
ATOM 718 N N . ILE A 1 88 ? 32.962 2.379 -37.712 1.00 91.31 88 ILE A N 1
ATOM 719 C CA . ILE A 1 88 ? 33.250 2.232 -39.150 1.00 91.31 88 ILE A CA 1
ATOM 720 C C . ILE A 1 88 ? 33.330 3.599 -39.845 1.00 91.31 88 ILE A C 1
ATOM 722 O O . ILE A 1 88 ? 34.228 3.840 -40.651 1.00 91.31 88 ILE A O 1
ATOM 726 N N . VAL A 1 89 ? 32.389 4.504 -39.560 1.00 90.25 89 VAL A N 1
ATOM 727 C CA . VAL A 1 89 ? 32.390 5.854 -40.147 1.00 90.25 89 VAL A CA 1
ATOM 728 C C . VAL A 1 89 ? 33.621 6.647 -39.701 1.00 90.25 89 VAL A C 1
ATOM 730 O O . VAL A 1 89 ? 34.235 7.322 -40.531 1.00 90.25 89 VAL A O 1
ATOM 733 N N . ASN A 1 90 ? 34.011 6.549 -38.429 1.00 90.50 90 ASN A N 1
ATOM 734 C CA . ASN A 1 90 ? 35.211 7.200 -37.904 1.00 90.50 90 ASN A CA 1
ATOM 735 C C . ASN A 1 90 ? 36.482 6.678 -38.587 1.00 90.50 90 ASN A C 1
ATOM 737 O O . ASN A 1 90 ? 37.312 7.486 -39.011 1.00 90.50 90 ASN A O 1
ATOM 741 N N . ASP A 1 91 ? 36.612 5.362 -38.759 1.00 90.94 91 ASP A N 1
ATOM 742 C CA . ASP A 1 91 ? 37.757 4.748 -39.440 1.00 90.94 91 ASP A CA 1
ATOM 743 C C . ASP A 1 91 ? 37.841 5.195 -40.902 1.00 90.94 91 ASP A C 1
ATOM 745 O O . ASP A 1 91 ? 38.898 5.624 -41.371 1.00 90.94 91 ASP A O 1
ATOM 749 N N . LEU A 1 92 ? 36.720 5.157 -41.630 1.00 91.12 92 LEU A N 1
ATOM 750 C CA . LEU A 1 92 ? 36.662 5.609 -43.024 1.00 91.12 92 LEU A CA 1
ATOM 751 C C . LEU A 1 92 ? 37.021 7.094 -43.158 1.00 91.12 92 LEU A C 1
ATOM 753 O O . LEU A 1 92 ? 37.764 7.464 -44.068 1.00 91.12 92 LEU A O 1
ATOM 757 N N . THR A 1 93 ? 36.531 7.934 -42.245 1.00 87.50 93 THR A N 1
ATOM 758 C CA . THR A 1 93 ? 36.807 9.379 -42.250 1.00 87.50 93 THR A CA 1
ATOM 759 C C . THR A 1 93 ? 38.272 9.663 -41.932 1.00 87.50 93 THR A C 1
ATOM 761 O O . THR A 1 93 ? 38.903 10.472 -42.611 1.00 87.50 93 THR A O 1
ATOM 764 N N . THR A 1 94 ? 38.838 8.971 -40.941 1.00 91.25 94 THR A N 1
ATOM 765 C CA . THR A 1 94 ? 40.250 9.112 -40.553 1.00 91.25 94 THR A CA 1
ATOM 766 C C . THR A 1 94 ? 41.176 8.668 -41.680 1.00 91.25 94 THR A C 1
ATOM 768 O O . THR A 1 94 ? 42.122 9.378 -42.013 1.00 91.25 94 THR A O 1
ATOM 771 N N . ASN A 1 95 ? 40.871 7.536 -42.321 1.00 88.62 95 ASN A N 1
ATOM 772 C CA . ASN A 1 95 ? 41.610 7.072 -43.492 1.00 88.62 95 ASN A CA 1
ATOM 773 C C . ASN A 1 95 ? 41.526 8.089 -44.633 1.00 88.62 95 ASN A C 1
ATOM 775 O O . ASN A 1 95 ? 42.552 8.448 -45.200 1.00 88.62 95 ASN A O 1
ATOM 779 N N . TRP A 1 96 ? 40.334 8.605 -44.944 1.00 90.69 96 TRP A N 1
ATOM 780 C CA . TRP A 1 96 ? 40.173 9.621 -45.986 1.00 90.69 96 TRP A CA 1
ATOM 781 C C . TRP A 1 96 ? 40.998 10.886 -45.709 1.00 90.69 96 TRP A C 1
ATOM 783 O O . TRP A 1 96 ? 41.683 11.366 -46.608 1.00 90.69 96 TRP A O 1
ATOM 793 N N . LEU A 1 97 ? 40.999 11.378 -44.465 1.00 90.00 97 LEU A N 1
ATOM 794 C CA . LEU A 1 97 ? 41.832 12.512 -44.050 1.00 90.00 97 LEU A CA 1
ATOM 795 C C . LEU A 1 97 ? 43.336 12.229 -44.157 1.00 90.00 97 LEU A C 1
ATOM 797 O O . LEU A 1 97 ? 44.101 13.161 -44.360 1.00 90.00 97 LEU A O 1
ATOM 801 N N . HIS A 1 98 ? 43.766 10.974 -44.005 1.00 84.12 98 HIS A N 1
ATOM 802 C CA . HIS A 1 98 ? 45.171 10.580 -44.133 1.00 84.12 98 HIS A CA 1
ATOM 803 C C . HIS A 1 98 ? 45.639 10.461 -45.594 1.00 84.12 98 HIS A C 1
ATOM 805 O O . HIS A 1 98 ? 46.830 10.591 -45.866 1.00 84.12 98 HIS A O 1
ATOM 811 N N . PHE A 1 99 ? 44.720 10.180 -46.524 1.00 81.38 99 PHE A N 1
ATOM 812 C CA . PHE A 1 99 ? 45.011 10.061 -47.959 1.00 81.38 99 PHE A CA 1
ATOM 813 C C . PHE A 1 99 ? 44.859 11.377 -48.743 1.00 81.38 99 PHE A C 1
ATOM 815 O O . PHE A 1 99 ? 45.225 11.405 -49.920 1.00 81.38 99 PHE A O 1
ATOM 822 N N . MET A 1 100 ? 44.321 12.437 -48.129 1.00 63.22 100 MET A N 1
ATOM 823 C CA . MET A 1 100 ? 44.378 13.810 -48.656 1.00 63.22 100 MET A CA 1
ATOM 824 C C . MET A 1 100 ? 45.685 14.503 -48.277 1.00 63.22 100 MET A C 1
ATOM 826 O O . MET A 1 100 ? 46.176 15.280 -49.126 1.00 63.22 100 MET A O 1
#

Radius of gyration: 30.41 Å; chains: 1; bounding box: 73×26×74 Å